Protein AF-U3TX45-F1 (afdb_monomer)

pLDDT: mean 77.49, std 10.11, range [39.06, 85.69]

Nearest PDB structures (foldseek):
  8wt7-assembly1_C  TM=8.759E-01  e=3.994E-04  Escherichia coli
  8wt9-assembly1_D  TM=8.725E-01  e=3.727E-04  Escherichia coli
  8wt6-assembly1_D  TM=7.902E-01  e=3.172E-03  Escherichia coli

Mean predicted aligned error: 7.41 Å

Sequence (69 aa):
MEATGAYSEPLATFLHDEGYDVSVENPARIRRFGQAELSRNKTDKDDARMIARYCKLHGPIAVAAGAAE

Structure (mmCIF, N/CA/C/O backbone):
data_AF-U3TX45-F1
#
_entry.id   AF-U3TX45-F1
#
loop_
_atom_site.group_PDB
_atom_site.id
_atom_site.type_symbol
_atom_site.label_atom_id
_atom_site.label_alt_id
_atom_site.label_comp_id
_atom_site.label_asym_id
_atom_site.label_entity_id
_atom_site.label_seq_id
_atom_site.pdbx_PDB_ins_code
_atom_site.Cartn_x
_atom_site.Cartn_y
_atom_site.Cartn_z
_atom_site.occupancy
_atom_site.B_iso_or_equiv
_atom_site.auth_seq_id
_atom_site.auth_comp_id
_atom_site.auth_asym_id
_atom_site.auth_atom_id
_atom_site.pdbx_PDB_model_num
ATOM 1 N N . MET A 1 1 ? -2.366 -1.136 0.079 1.00 77.94 1 MET A N 1
ATOM 2 C CA . MET A 1 1 ? -1.401 -0.058 0.401 1.00 77.94 1 MET A CA 1
ATOM 3 C C . MET A 1 1 ? -0.038 -0.675 0.657 1.00 77.94 1 MET A C 1
ATOM 5 O O . MET A 1 1 ? 0.013 -1.849 0.998 1.00 77.94 1 MET A O 1
ATOM 9 N N . GLU A 1 2 ? 1.054 0.062 0.464 1.00 78.06 2 GLU A N 1
ATOM 10 C CA . GLU A 1 2 ? 2.381 -0.423 0.861 1.00 78.06 2 GLU A CA 1
ATOM 11 C C . GLU A 1 2 ? 2.679 -0.096 2.329 1.00 78.06 2 GLU A C 1
ATOM 13 O O . GLU A 1 2 ? 2.091 0.827 2.895 1.00 78.06 2 GLU A O 1
ATOM 18 N N . ALA A 1 3 ? 3.567 -0.864 2.959 1.00 79.56 3 ALA A N 1
ATOM 19 C CA . ALA A 1 3 ? 3.990 -0.595 4.326 1.00 79.56 3 ALA A CA 1
ATOM 20 C C . ALA A 1 3 ? 4.900 0.645 4.382 1.00 79.56 3 ALA A C 1
ATOM 22 O O . ALA A 1 3 ? 6.112 0.560 4.171 1.00 79.56 3 ALA A O 1
ATOM 23 N N . THR A 1 4 ? 4.320 1.800 4.699 1.00 76.81 4 THR A N 1
ATOM 24 C CA . THR A 1 4 ? 5.019 3.081 4.883 1.00 76.81 4 THR A CA 1
ATOM 25 C C . THR A 1 4 ? 5.550 3.247 6.319 1.00 76.81 4 THR A C 1
ATOM 27 O O . THR A 1 4 ? 5.314 4.254 6.990 1.00 76.81 4 THR A O 1
ATOM 30 N N . GLY A 1 5 ? 6.261 2.236 6.829 1.00 76.12 5 GLY A N 1
ATOM 31 C CA . GLY A 1 5 ? 6.897 2.260 8.154 1.00 76.12 5 GLY A CA 1
ATOM 32 C C . GLY A 1 5 ? 5.912 2.371 9.328 1.00 76.12 5 GLY A C 1
ATOM 33 O O . GLY A 1 5 ? 4.899 1.678 9.371 1.00 76.12 5 GLY A O 1
ATOM 34 N N . ALA A 1 6 ? 6.200 3.242 10.300 1.00 78.88 6 ALA A N 1
ATOM 35 C CA . ALA A 1 6 ? 5.401 3.381 11.528 1.00 78.88 6 ALA A CA 1
ATOM 36 C C . ALA A 1 6 ? 3.956 3.872 11.296 1.00 78.88 6 ALA A C 1
ATOM 38 O O . ALA A 1 6 ? 3.122 3.768 12.189 1.00 78.88 6 ALA A O 1
ATOM 39 N N . TYR A 1 7 ? 3.651 4.400 10.106 1.00 77.94 7 TYR A N 1
ATOM 40 C CA . TYR A 1 7 ? 2.322 4.912 9.766 1.00 77.94 7 TYR A CA 1
ATOM 41 C C . TYR A 1 7 ? 1.411 3.868 9.116 1.00 77.94 7 TYR A C 1
ATOM 43 O O . TYR A 1 7 ? 0.199 4.066 9.083 1.00 77.94 7 TYR A O 1
ATOM 51 N N . SER A 1 8 ? 1.960 2.759 8.607 1.00 80.06 8 SER A N 1
ATOM 52 C CA . SER A 1 8 ? 1.152 1.742 7.916 1.00 80.06 8 SER A CA 1
ATOM 53 C C . SER A 1 8 ? 0.165 1.043 8.842 1.00 80.06 8 SER A C 1
ATOM 55 O O . SER A 1 8 ? -0.974 0.828 8.453 1.00 80.06 8 SE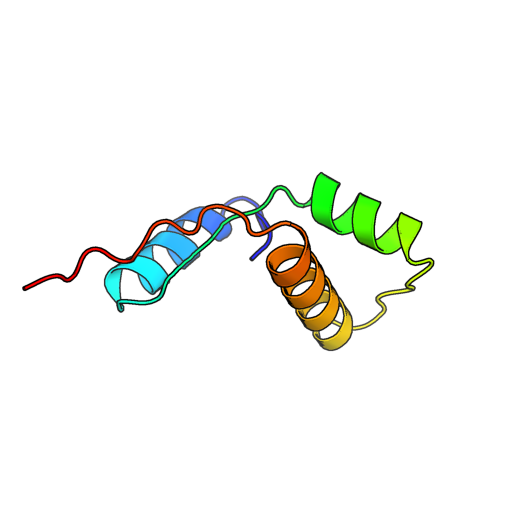R A O 1
ATOM 57 N N . GLU A 1 9 ? 0.602 0.698 10.050 1.00 80.81 9 GLU A N 1
ATOM 58 C CA . GLU A 1 9 ? -0.209 -0.013 11.041 1.00 80.81 9 GLU A CA 1
ATOM 59 C C . GLU A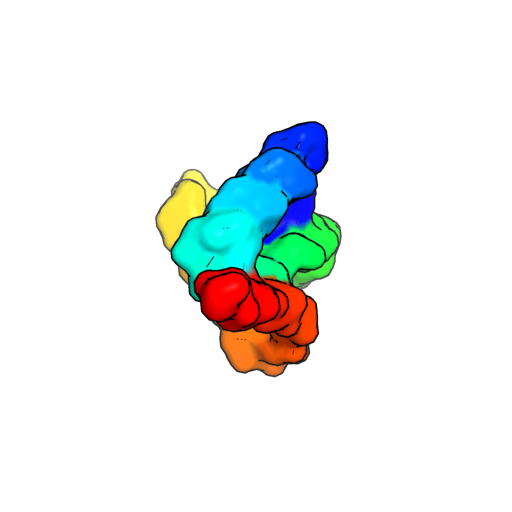 1 9 ? -1.408 0.816 11.527 1.00 80.81 9 GLU A C 1
ATOM 61 O O . GLU A 1 9 ? -2.536 0.365 11.340 1.00 80.81 9 GLU A O 1
ATOM 66 N N . PRO A 1 10 ? -1.234 2.048 12.052 1.00 83.38 10 PRO A N 1
ATOM 67 C CA . PRO A 1 10 ? -2.369 2.844 12.518 1.00 83.38 10 PRO A CA 1
ATOM 68 C C . PRO A 1 10 ? -3.333 3.224 11.388 1.00 83.38 10 PRO A C 1
ATOM 70 O O . PRO A 1 10 ? -4.538 3.276 11.615 1.00 83.38 10 PRO A O 1
ATOM 73 N N . LEU A 1 11 ? -2.832 3.451 10.167 1.00 83.06 11 LEU A N 1
ATOM 74 C CA . LEU A 1 11 ? -3.684 3.730 9.010 1.00 83.06 11 LEU A CA 1
ATOM 75 C C . LEU A 1 11 ? -4.481 2.494 8.575 1.00 83.06 11 LEU A C 1
ATOM 77 O O . LEU A 1 11 ? -5.657 2.617 8.246 1.00 83.06 11 LEU A O 1
ATOM 81 N N . ALA A 1 12 ? -3.856 1.314 8.578 1.00 83.56 12 ALA A N 1
ATOM 82 C CA . ALA A 1 12 ? -4.542 0.073 8.248 1.00 83.56 12 ALA A CA 1
ATOM 83 C C . ALA A 1 12 ? -5.620 -0.261 9.282 1.00 83.56 12 ALA A C 1
ATOM 85 O O . ALA A 1 12 ? -6.726 -0.613 8.891 1.00 83.56 12 ALA A O 1
ATOM 86 N N . THR A 1 13 ? -5.329 -0.075 10.572 1.00 84.31 13 THR A N 1
ATOM 87 C CA . THR A 1 13 ? -6.315 -0.251 11.645 1.00 84.31 13 THR A CA 1
ATOM 88 C C . THR A 1 13 ? -7.471 0.733 11.510 1.00 84.31 13 THR A C 1
ATOM 90 O O . THR A 1 13 ? -8.616 0.315 11.587 1.00 84.31 13 THR A O 1
ATOM 93 N N . PHE A 1 14 ? -7.197 2.016 11.254 1.00 85.12 14 PHE A N 1
ATOM 94 C CA . PHE A 1 14 ? -8.248 3.020 11.065 1.00 85.12 14 PHE A CA 1
ATOM 95 C C . PHE A 1 14 ? -9.165 2.692 9.878 1.00 85.12 14 PHE A C 1
ATOM 97 O O . PHE A 1 14 ? -10.381 2.768 9.987 1.00 85.12 14 PHE A O 1
ATOM 104 N N . LEU A 1 15 ? -8.586 2.298 8.742 1.00 83.44 15 LEU A N 1
ATOM 105 C CA . LEU A 1 15 ? -9.359 1.924 7.558 1.00 83.44 15 LEU A CA 1
ATOM 106 C C . LEU A 1 15 ? -10.156 0.628 7.774 1.00 83.44 15 LEU A C 1
ATOM 108 O O . LEU A 1 15 ? -11.277 0.522 7.284 1.00 83.44 15 LEU A O 1
ATOM 112 N N . HIS A 1 16 ? -9.590 -0.334 8.507 1.00 83.94 16 HIS A N 1
ATOM 113 C CA . HIS A 1 16 ? -10.270 -1.580 8.865 1.00 83.94 16 HIS A CA 1
ATOM 114 C C . HIS A 1 16 ? -11.456 -1.326 9.806 1.00 83.94 16 HIS A C 1
ATOM 116 O O . HIS A 1 16 ? -12.531 -1.869 9.569 1.00 83.94 16 HIS A O 1
ATOM 122 N N . ASP A 1 17 ? -11.290 -0.444 10.796 1.00 83.62 17 ASP A N 1
ATOM 123 C CA . ASP A 1 17 ? -12.348 -0.010 11.723 1.00 83.62 17 ASP A CA 1
ATOM 124 C C . ASP A 1 17 ? -13.498 0.709 10.995 1.00 83.62 17 ASP A C 1
ATOM 126 O O . ASP A 1 17 ? -14.669 0.453 11.252 1.00 83.62 17 ASP A O 1
ATOM 130 N N . GLU A 1 18 ? -13.171 1.519 9.985 1.00 84.88 18 GLU A N 1
ATOM 131 C CA . GLU A 1 18 ? -14.144 2.198 9.116 1.00 84.88 18 GLU A CA 1
ATOM 132 C C . GLU A 1 18 ? -14.860 1.260 8.117 1.00 84.88 18 GLU A C 1
ATOM 134 O O . GLU A 1 18 ? -15.643 1.717 7.281 1.00 84.88 18 GLU A O 1
ATOM 139 N N . GLY A 1 19 ? -14.602 -0.051 8.158 1.00 82.94 19 GLY A N 1
ATOM 140 C CA . GLY A 1 19 ? -15.268 -1.020 7.285 1.00 82.94 19 GLY A CA 1
ATOM 141 C C . GLY A 1 19 ? -14.612 -1.195 5.912 1.00 82.94 19 GLY A C 1
ATOM 142 O O . GLY A 1 19 ? -15.185 -1.852 5.038 1.00 82.94 19 GLY A O 1
ATOM 143 N N . TYR A 1 20 ? -13.425 -0.622 5.686 1.00 81.44 20 TYR A N 1
ATOM 144 C CA . TYR A 1 20 ? -12.695 -0.805 4.436 1.00 81.44 20 TYR A CA 1
ATOM 145 C C . TYR A 1 20 ? -11.818 -2.050 4.480 1.00 81.44 20 TYR A C 1
ATOM 147 O O . TYR A 1 20 ? -11.106 -2.332 5.438 1.00 81.44 20 TYR A O 1
ATOM 155 N N . ASP A 1 21 ? -11.818 -2.766 3.366 1.00 80.56 21 ASP A N 1
ATOM 156 C CA . ASP A 1 21 ? -10.927 -3.887 3.129 1.00 80.56 21 ASP A CA 1
ATOM 157 C C . ASP A 1 21 ? -9.499 -3.371 2.879 1.00 80.56 21 ASP A C 1
ATOM 159 O O . ASP A 1 21 ? -9.232 -2.649 1.909 1.00 80.56 21 ASP A O 1
ATOM 163 N N . VAL A 1 22 ? -8.576 -3.691 3.791 1.00 81.19 22 VAL A N 1
ATOM 164 C CA . VAL A 1 22 ? -7.199 -3.182 3.753 1.00 81.19 22 VAL A CA 1
ATOM 165 C C . VAL A 1 22 ? -6.214 -4.328 3.609 1.00 81.19 22 VAL A C 1
ATOM 167 O O . VAL A 1 22 ? -6.235 -5.308 4.350 1.00 81.19 22 VAL A O 1
ATOM 170 N N . SER A 1 23 ? -5.283 -4.163 2.670 1.00 80.81 23 SER A N 1
ATOM 171 C CA . SER A 1 23 ? -4.124 -5.040 2.515 1.00 80.81 23 SER A CA 1
ATOM 172 C C . SER A 1 23 ? -2.850 -4.216 2.617 1.00 80.81 23 SER A C 1
ATOM 174 O O . SER A 1 23 ? -2.659 -3.267 1.842 1.00 80.81 23 SER A O 1
ATOM 176 N N . VAL A 1 24 ? -1.978 -4.580 3.557 1.00 82.25 24 VAL A N 1
ATOM 177 C CA . VAL A 1 24 ? -0.657 -3.967 3.734 1.00 82.25 24 VAL A CA 1
ATOM 178 C C . VAL A 1 24 ? 0.387 -4.849 3.061 1.00 82.25 24 VAL A C 1
ATOM 180 O O . VAL A 1 24 ? 0.714 -5.931 3.536 1.00 82.25 24 VAL A O 1
ATOM 183 N N . GLU A 1 25 ? 0.919 -4.368 1.944 1.00 84.50 25 GLU A N 1
ATOM 184 C CA . GLU A 1 25 ? 1.896 -5.086 1.135 1.00 84.50 25 GLU A CA 1
ATOM 185 C C . GLU A 1 25 ? 3.320 -4.598 1.405 1.00 84.50 25 GLU A C 1
ATOM 187 O O . GLU A 1 25 ? 3.569 -3.431 1.711 1.00 84.50 25 GLU A O 1
ATOM 192 N N . ASN A 1 26 ? 4.293 -5.495 1.252 1.00 83.81 26 ASN A N 1
ATOM 193 C CA . ASN A 1 26 ? 5.695 -5.151 1.458 1.00 83.81 26 ASN A CA 1
ATOM 194 C C . ASN A 1 26 ? 6.172 -4.150 0.376 1.00 83.81 26 ASN A C 1
ATOM 196 O O . ASN A 1 26 ? 6.125 -4.486 -0.814 1.00 83.81 26 ASN A O 1
ATOM 200 N N . PRO A 1 27 ? 6.710 -2.971 0.746 1.00 80.62 27 PRO A N 1
ATOM 201 C CA . PRO A 1 27 ? 7.157 -1.949 -0.206 1.00 80.62 27 PRO A CA 1
ATOM 202 C C . PRO A 1 27 ? 8.258 -2.457 -1.147 1.00 80.62 27 PRO A C 1
ATOM 204 O O . PRO A 1 27 ? 8.332 -2.060 -2.308 1.00 80.62 27 PRO A O 1
ATOM 207 N N . ALA A 1 28 ? 9.085 -3.416 -0.710 1.00 83.75 28 ALA A N 1
ATOM 208 C CA . ALA A 1 28 ? 10.084 -4.041 -1.574 1.00 83.75 28 ALA A CA 1
ATOM 209 C C . ALA A 1 28 ? 9.452 -4.833 -2.735 1.00 83.75 28 ALA A C 1
ATOM 211 O O . ALA A 1 28 ? 10.043 -4.907 -3.815 1.00 83.75 28 ALA A O 1
ATOM 212 N N . ARG A 1 29 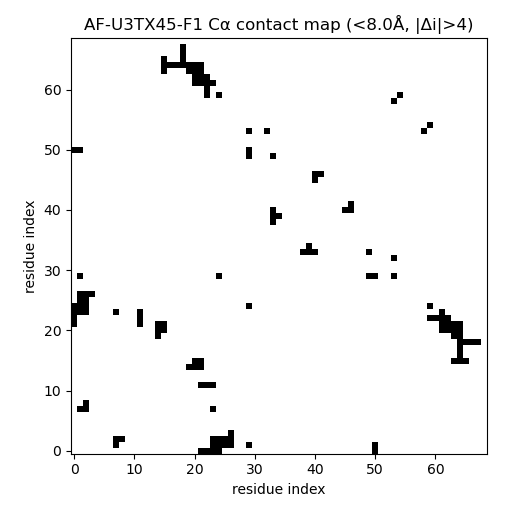? 8.257 -5.413 -2.540 1.00 84.38 29 ARG A N 1
ATOM 213 C CA . ARG A 1 29 ? 7.521 -6.128 -3.596 1.00 84.38 29 ARG A CA 1
ATOM 214 C C . ARG A 1 29 ? 6.936 -5.159 -4.612 1.00 84.38 29 ARG A C 1
ATOM 216 O O . ARG A 1 29 ? 7.169 -5.344 -5.803 1.00 84.38 29 ARG A O 1
ATOM 223 N N . ILE A 1 30 ? 6.280 -4.100 -4.139 1.00 83.69 30 ILE A N 1
ATOM 224 C CA . ILE A 1 30 ? 5.748 -3.019 -4.984 1.00 83.69 30 ILE A CA 1
ATOM 225 C C . ILE A 1 30 ? 6.871 -2.406 -5.829 1.00 83.69 30 ILE A C 1
ATOM 227 O O . ILE A 1 30 ? 6.762 -2.304 -7.049 1.00 83.69 30 ILE A O 1
ATOM 231 N N . ARG A 1 31 ? 8.014 -2.102 -5.206 1.00 82.56 31 ARG A N 1
ATOM 232 C CA . ARG A 1 31 ? 9.170 -1.513 -5.890 1.00 82.56 31 ARG A CA 1
ATOM 233 C C . ARG A 1 31 ? 9.805 -2.449 -6.921 1.00 82.56 31 ARG A C 1
ATOM 235 O O . ARG A 1 31 ? 10.222 -1.986 -7.980 1.00 82.56 31 ARG A O 1
ATOM 242 N N . ARG A 1 32 ? 9.860 -3.761 -6.654 1.00 85.31 32 ARG A N 1
ATOM 243 C CA . ARG A 1 32 ? 10.291 -4.762 -7.648 1.00 85.31 32 ARG A CA 1
ATOM 244 C C . ARG A 1 32 ? 9.305 -4.886 -8.806 1.00 85.31 32 ARG A C 1
ATOM 246 O O . ARG A 1 32 ? 9.744 -4.991 -9.946 1.00 85.31 32 ARG A O 1
ATOM 253 N N . PHE A 1 33 ? 8.005 -4.843 -8.526 1.00 85.69 33 PHE A N 1
ATOM 254 C CA . PHE A 1 33 ? 6.967 -4.853 -9.554 1.00 85.69 33 PHE A CA 1
ATOM 255 C C . PHE A 1 33 ? 7.089 -3.630 -10.472 1.00 85.69 33 PHE A C 1
ATOM 257 O O . PHE A 1 33 ? 7.093 -3.773 -11.690 1.00 85.69 33 PHE A O 1
ATOM 264 N N . GLY A 1 34 ? 7.320 -2.444 -9.906 1.00 83.62 34 GLY A N 1
ATOM 265 C CA . GLY A 1 34 ? 7.532 -1.240 -10.704 1.00 83.62 34 GLY A CA 1
ATOM 266 C C . GLY A 1 34 ? 8.784 -1.251 -11.566 1.00 83.62 34 GLY A C 1
ATOM 267 O O . GLY A 1 34 ? 8.752 -0.796 -12.708 1.00 83.62 34 GLY A O 1
ATOM 268 N N . GLN A 1 35 ? 9.869 -1.837 -11.057 1.00 83.44 35 GLN A N 1
ATOM 269 C CA . GLN A 1 35 ? 11.074 -2.070 -11.853 1.00 83.44 35 GLN A CA 1
ATOM 270 C C . GLN A 1 35 ? 10.826 -3.057 -13.000 1.00 83.44 35 GLN A C 1
ATOM 272 O O . GLN A 1 35 ? 11.331 -2.831 -14.097 1.00 83.44 35 GLN A O 1
AT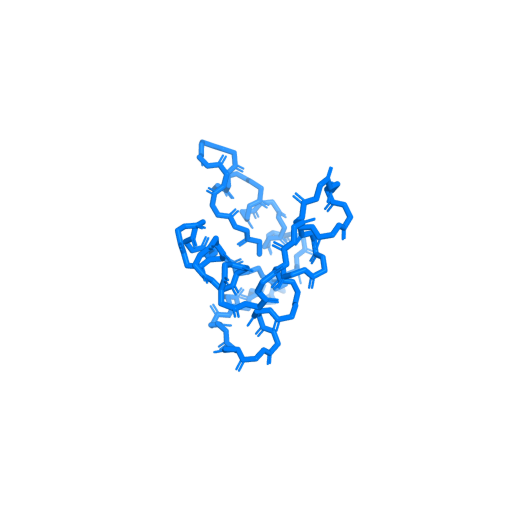OM 277 N N . ALA A 1 36 ? 10.047 -4.120 -12.768 1.00 83.69 36 ALA A N 1
ATOM 278 C CA . ALA A 1 36 ? 9.692 -5.098 -13.797 1.00 83.69 36 ALA A CA 1
ATOM 279 C C . ALA A 1 36 ? 8.827 -4.483 -14.911 1.00 83.69 36 ALA A C 1
ATOM 281 O O . ALA A 1 36 ? 9.045 -4.774 -16.083 1.00 83.69 36 ALA A O 1
ATOM 282 N N . GLU A 1 37 ? 7.922 -3.569 -14.558 1.00 81.69 37 GLU A N 1
ATOM 283 C CA . GLU A 1 37 ? 7.096 -2.811 -15.508 1.00 81.69 37 GLU A CA 1
ATOM 284 C C . GLU A 1 37 ? 7.866 -1.669 -16.209 1.00 81.69 37 GLU A C 1
ATOM 286 O O . GLU A 1 37 ? 7.271 -0.916 -16.980 1.00 81.69 37 GLU A O 1
ATOM 291 N N . LEU A 1 38 ? 9.173 -1.495 -15.935 1.00 77.19 38 LEU A N 1
ATOM 292 C CA . LEU A 1 38 ? 9.992 -0.357 -16.397 1.00 77.19 38 LEU A CA 1
ATOM 293 C C . LEU A 1 38 ? 9.362 1.010 -16.066 1.00 77.19 38 LEU A C 1
ATOM 295 O O . LEU A 1 38 ? 9.661 2.028 -16.699 1.00 77.19 38 LEU A O 1
ATOM 299 N N . SER A 1 39 ? 8.493 1.041 -15.058 1.00 71.94 39 SER A N 1
ATOM 300 C CA . SER A 1 39 ? 7.701 2.211 -14.726 1.00 71.94 39 SER A CA 1
ATOM 301 C C . SER A 1 39 ? 8.534 3.154 -13.867 1.00 71.94 39 SER A C 1
ATOM 303 O O . SER A 1 39 ? 9.091 2.784 -12.831 1.00 71.94 39 SER A O 1
ATOM 305 N N . ARG A 1 40 ? 8.666 4.398 -14.329 1.00 68.12 40 ARG A N 1
ATOM 306 C CA . ARG A 1 40 ? 9.304 5.479 -13.574 1.00 68.12 40 ARG A CA 1
ATOM 307 C C . ARG A 1 40 ? 8.226 6.272 -12.862 1.00 68.12 40 ARG A C 1
ATOM 309 O O . ARG A 1 40 ? 7.812 7.333 -13.325 1.00 68.12 40 ARG A O 1
ATOM 316 N N . ASN A 1 41 ? 7.821 5.753 -11.717 1.00 67.56 41 ASN A N 1
ATOM 317 C CA . ASN A 1 41 ? 6.870 6.402 -10.837 1.00 67.56 41 ASN A CA 1
ATOM 318 C C . ASN A 1 41 ? 7.530 7.651 -10.254 1.00 67.56 41 ASN A C 1
ATOM 320 O O . ASN A 1 41 ? 8.415 7.586 -9.405 1.00 67.56 41 ASN A O 1
ATOM 324 N N . LYS A 1 42 ? 7.191 8.802 -10.836 1.00 67.81 42 LYS A N 1
ATOM 325 C CA . LYS A 1 42 ? 7.768 10.107 -10.479 1.00 67.81 42 LYS A CA 1
ATOM 326 C C . LYS A 1 42 ? 6.803 10.958 -9.652 1.00 67.81 42 LYS A C 1
ATOM 328 O O . LYS A 1 42 ? 7.151 12.061 -9.247 1.00 67.81 42 LYS A O 1
ATOM 333 N N . THR A 1 43 ? 5.586 10.465 -9.448 1.00 78.88 43 THR A N 1
ATOM 334 C CA . THR A 1 43 ? 4.504 11.175 -8.766 1.00 78.88 43 THR A CA 1
ATOM 335 C C . THR A 1 43 ? 3.703 10.192 -7.931 1.00 78.88 43 THR A C 1
ATOM 337 O O . THR A 1 43 ? 3.415 9.103 -8.427 1.00 78.88 43 THR A O 1
ATOM 340 N N . ASP A 1 44 ? 3.206 10.627 -6.773 1.00 79.50 44 ASP A N 1
ATOM 341 C CA . ASP A 1 44 ? 2.379 9.815 -5.868 1.00 79.50 44 ASP A CA 1
ATOM 342 C C . ASP A 1 44 ? 1.145 9.202 -6.554 1.00 79.50 44 ASP A C 1
ATOM 344 O O . ASP A 1 44 ? 0.692 8.113 -6.211 1.00 79.50 44 ASP A O 1
ATOM 348 N N . LYS A 1 45 ? 0.605 9.874 -7.583 1.00 80.00 45 LYS A N 1
ATOM 349 C CA . LYS A 1 45 ? -0.505 9.348 -8.398 1.00 80.00 45 LYS A CA 1
ATOM 350 C C . LYS A 1 45 ? -0.124 8.098 -9.189 1.00 80.00 45 LYS A C 1
ATOM 352 O O . LYS A 1 45 ? -0.972 7.236 -9.416 1.00 80.00 45 LYS A O 1
ATOM 357 N N . ASP A 1 46 ? 1.113 8.034 -9.659 1.00 82.19 46 ASP A N 1
ATOM 358 C CA . ASP A 1 46 ? 1.619 6.905 -10.432 1.00 82.19 46 ASP A CA 1
ATOM 359 C C . ASP A 1 46 ? 1.926 5.724 -9.503 1.00 82.19 46 ASP A C 1
ATOM 361 O O . ASP A 1 46 ? 1.519 4.599 -9.792 1.00 82.19 46 ASP A O 1
ATOM 365 N N . ASP A 1 47 ? 2.516 5.993 -8.330 1.00 78.56 47 ASP A N 1
ATOM 366 C CA . ASP A 1 47 ? 2.684 5.014 -7.245 1.00 78.56 47 ASP A CA 1
ATOM 367 C C . ASP A 1 47 ? 1.346 4.409 -6.809 1.00 78.56 47 ASP A C 1
ATOM 369 O O . ASP A 1 47 ? 1.193 3.187 -6.813 1.00 78.56 47 ASP A O 1
ATOM 373 N N . ALA A 1 48 ? 0.317 5.229 -6.574 1.00 82.00 48 ALA A N 1
ATOM 374 C CA . ALA A 1 48 ? -1.015 4.728 -6.237 1.00 82.00 48 ALA A CA 1
ATOM 375 C C . ALA A 1 48 ? -1.601 3.809 -7.329 1.00 82.00 48 ALA A C 1
ATOM 377 O O . ALA A 1 48 ? -2.180 2.761 -7.027 1.00 82.00 48 ALA A O 1
ATOM 378 N N . ARG A 1 49 ? -1.425 4.160 -8.613 1.00 84.69 49 ARG A N 1
ATOM 379 C CA . ARG A 1 49 ? -1.870 3.323 -9.743 1.00 84.69 49 ARG A CA 1
ATOM 380 C C . ARG A 1 49 ? -1.106 2.009 -9.826 1.00 84.69 49 ARG A C 1
ATOM 382 O O . ARG A 1 49 ? -1.710 0.980 -10.133 1.00 84.69 49 ARG A O 1
ATOM 389 N N . MET A 1 50 ? 0.195 2.034 -9.560 1.00 84.06 50 MET A N 1
ATOM 390 C CA . MET A 1 50 ? 1.026 0.837 -9.531 1.00 84.06 50 MET A CA 1
ATOM 391 C C . MET A 1 50 ? 0.615 -0.102 -8.404 1.00 84.06 50 MET A C 1
ATOM 393 O O . MET A 1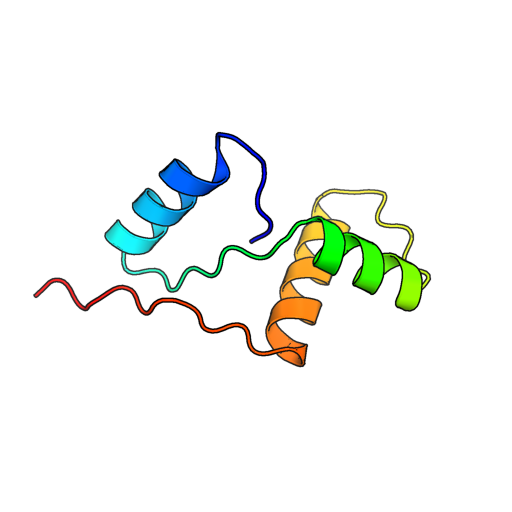 50 ? 0.414 -1.286 -8.657 1.00 84.06 50 MET A O 1
ATOM 397 N N . ILE A 1 51 ? 0.433 0.422 -7.191 1.00 83.00 51 ILE A N 1
ATOM 398 C CA . ILE A 1 51 ? -0.016 -0.360 -6.037 1.00 83.00 51 ILE A CA 1
ATOM 399 C C . ILE A 1 51 ? -1.380 -0.990 -6.334 1.00 83.00 51 ILE A C 1
ATOM 401 O O . ILE A 1 51 ? -1.560 -2.186 -6.123 1.00 83.00 51 ILE A O 1
ATOM 405 N N . ALA A 1 52 ? -2.321 -0.228 -6.900 1.00 83.38 52 ALA A N 1
ATOM 406 C CA . ALA A 1 52 ? -3.631 -0.750 -7.284 1.00 83.38 52 ALA A CA 1
ATOM 407 C C . ALA A 1 52 ? -3.538 -1.858 -8.350 1.00 83.38 52 ALA A C 1
ATOM 409 O O . ALA A 1 52 ? -4.224 -2.877 -8.247 1.00 83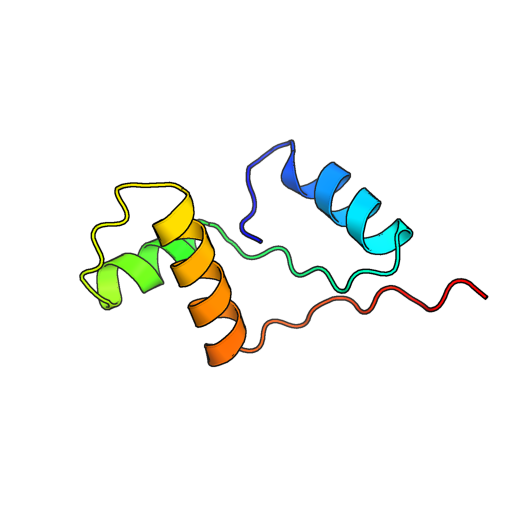.38 52 ALA A O 1
ATOM 410 N N . ARG A 1 53 ? -2.673 -1.695 -9.363 1.00 85.06 53 ARG A N 1
ATOM 411 C CA . ARG A 1 53 ? -2.409 -2.733 -10.374 1.00 85.06 53 ARG A CA 1
ATOM 412 C C . ARG A 1 53 ? -1.798 -3.986 -9.761 1.00 85.06 53 ARG A C 1
ATOM 414 O O . ARG A 1 53 ? -2.275 -5.076 -10.058 1.00 85.06 53 ARG A O 1
ATOM 421 N N . TYR A 1 54 ? -0.789 -3.831 -8.909 1.00 85.62 54 TYR A N 1
ATOM 422 C CA . TYR A 1 54 ? -0.162 -4.940 -8.202 1.00 85.62 54 TYR A CA 1
ATOM 423 C C . TYR A 1 54 ? -1.198 -5.696 -7.361 1.00 85.62 54 TYR A C 1
ATOM 425 O O . TYR A 1 54 ? -1.319 -6.909 -7.505 1.00 85.62 54 TYR A O 1
ATOM 433 N N . CYS A 1 55 ? -2.016 -4.991 -6.568 1.00 82.69 55 CYS A N 1
ATOM 434 C CA . CYS A 1 55 ? -3.080 -5.619 -5.785 1.00 82.69 55 CYS A CA 1
ATOM 435 C C . CYS A 1 55 ? -4.088 -6.357 -6.677 1.00 82.69 55 CYS A C 1
ATOM 437 O O . CYS A 1 55 ? -4.472 -7.479 -6.372 1.00 82.69 55 CYS A O 1
ATOM 439 N N . LYS A 1 56 ? -4.478 -5.778 -7.818 1.00 81.69 56 LYS A N 1
ATOM 440 C CA . LYS A 1 56 ? -5.400 -6.432 -8.757 1.00 81.69 56 LYS A CA 1
ATOM 441 C C . LYS A 1 56 ? -4.808 -7.691 -9.400 1.00 81.69 56 LYS A C 1
ATOM 443 O O . LYS A 1 56 ? -5.546 -8.633 -9.666 1.00 81.69 56 LYS A O 1
ATOM 448 N N . LEU A 1 57 ? -3.506 -7.693 -9.685 1.00 83.75 57 LEU A N 1
ATOM 449 C CA . LEU A 1 57 ? -2.833 -8.791 -10.381 1.00 83.75 57 LEU A CA 1
ATOM 450 C C . LEU A 1 57 ? -2.461 -9.940 -9.437 1.00 83.75 57 LEU A C 1
ATOM 452 O O . LEU A 1 57 ? -2.560 -11.103 -9.813 1.00 83.75 57 LEU A O 1
ATOM 456 N N . HIS A 1 58 ? -2.025 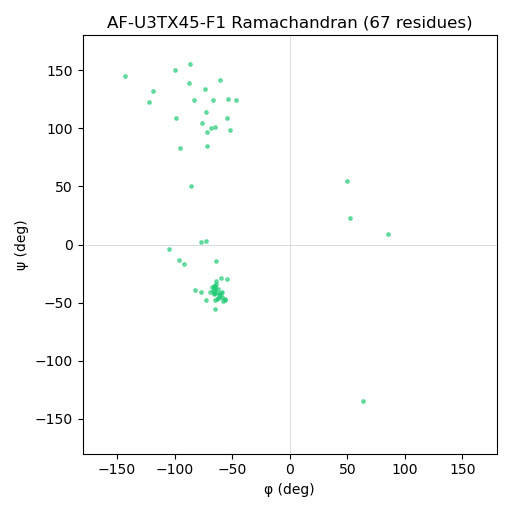-9.607 -8.222 1.00 80.25 58 HIS A N 1
ATOM 457 C CA . HIS A 1 58 ? -1.541 -10.575 -7.241 1.00 80.25 58 HIS A CA 1
ATOM 458 C C . HIS A 1 58 ? -2.602 -11.000 -6.226 1.00 80.25 58 HIS A C 1
ATOM 460 O O . HIS A 1 58 ? -2.378 -11.987 -5.532 1.00 80.25 58 HIS A O 1
ATOM 466 N N . GLY A 1 59 ? -3.731 -10.285 -6.149 1.00 71.75 59 GLY A N 1
ATOM 467 C CA . GLY A 1 59 ? -4.843 -10.593 -5.251 1.00 71.75 59 GLY A CA 1
ATOM 468 C C . GLY A 1 59 ? -4.386 -10.822 -3.811 1.00 71.75 59 GLY A C 1
ATOM 469 O O . GLY A 1 59 ? -4.639 -11.906 -3.283 1.00 71.75 59 GLY A O 1
ATOM 470 N N . PRO A 1 60 ? -3.651 -9.876 -3.192 1.00 69.12 60 PRO A N 1
ATOM 471 C CA . PRO A 1 60 ? -3.228 -10.059 -1.818 1.00 69.12 60 PRO A CA 1
ATOM 472 C C . PRO A 1 60 ? -4.468 -10.198 -0.936 1.00 69.12 60 PRO A C 1
ATOM 474 O O . PRO A 1 60 ? -5.494 -9.561 -1.188 1.00 69.12 60 PRO A O 1
ATOM 477 N N . ILE A 1 61 ? -4.374 -11.087 0.054 1.00 66.50 61 ILE A N 1
ATOM 478 C CA . ILE A 1 61 ? -5.456 -11.334 1.003 1.00 66.50 61 ILE A CA 1
ATOM 479 C C . ILE A 1 61 ? -5.638 -10.050 1.791 1.00 66.50 61 ILE A C 1
ATOM 481 O O . ILE A 1 61 ? -4.869 -9.749 2.703 1.00 66.50 61 ILE A O 1
ATOM 485 N N . ALA A 1 62 ? -6.650 -9.294 1.411 1.00 69.06 62 ALA A N 1
ATOM 486 C CA . ALA A 1 62 ? -7.111 -8.216 2.233 1.00 69.06 62 ALA A CA 1
ATOM 487 C C . ALA A 1 62 ? -7.864 -8.824 3.412 1.00 69.06 62 ALA A C 1
ATOM 489 O O . ALA A 1 62 ? -8.613 -9.802 3.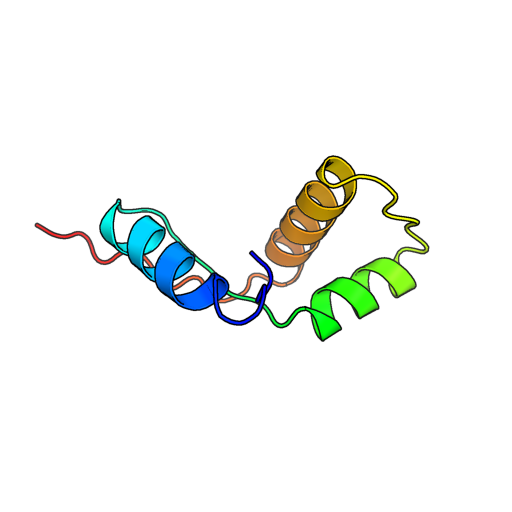284 1.00 69.06 62 ALA A O 1
ATOM 490 N N . VAL A 1 63 ? -7.554 -8.310 4.595 1.00 63.88 63 VAL A N 1
ATOM 491 C CA . VAL A 1 63 ? -8.273 -8.723 5.785 1.00 63.88 63 VAL A CA 1
ATOM 492 C C . VAL A 1 63 ? -9.594 -7.991 5.695 1.00 63.88 63 VAL A C 1
ATOM 494 O O . VAL A 1 63 ? -9.629 -6.778 5.908 1.00 63.88 63 VAL A O 1
ATOM 497 N N . ALA A 1 64 ? -10.646 -8.734 5.342 1.00 59.06 64 ALA A N 1
ATOM 498 C CA . ALA A 1 64 ? -11.997 -8.205 5.327 1.00 59.06 64 ALA A CA 1
ATOM 499 C C . ALA A 1 64 ? -12.211 -7.446 6.635 1.00 59.06 64 ALA A C 1
ATOM 501 O O . ALA A 1 64 ? -11.973 -7.995 7.721 1.00 59.06 64 ALA A O 1
ATOM 502 N N . ALA A 1 65 ? -12.602 -6.176 6.525 1.00 59.59 65 ALA A N 1
ATOM 503 C CA . ALA A 1 65 ? -13.167 -5.477 7.659 1.00 59.59 65 ALA A CA 1
ATOM 504 C C . ALA A 1 65 ? -14.319 -6.345 8.142 1.00 59.59 65 ALA A C 1
ATOM 506 O O . ALA A 1 65 ? -15.294 -6.563 7.418 1.00 59.59 65 ALA A O 1
ATOM 507 N N . GLY A 1 66 ? -14.119 -6.974 9.303 1.00 52.19 66 GLY A N 1
ATOM 508 C CA . GLY A 1 66 ? -15.165 -7.752 9.931 1.00 52.19 66 GLY A CA 1
ATOM 509 C C . GLY A 1 66 ? -16.347 -6.813 10.034 1.00 52.19 66 GLY A C 1
ATOM 510 O O . GLY A 1 66 ? -16.178 -5.700 10.523 1.00 52.19 66 GLY A O 1
ATOM 511 N N . ALA A 1 67 ? -17.488 -7.230 9.490 1.00 47.28 67 ALA A N 1
ATOM 512 C CA . ALA A 1 67 ? -18.744 -6.541 9.688 1.00 47.28 67 ALA A CA 1
ATOM 513 C C . ALA A 1 67 ? -18.906 -6.360 11.201 1.00 47.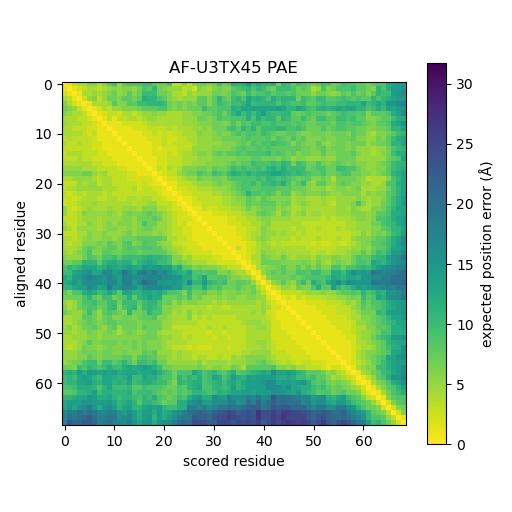28 67 ALA A C 1
ATOM 515 O O . ALA A 1 67 ? -19.209 -7.316 11.914 1.00 47.28 67 ALA A O 1
ATOM 516 N N . ALA A 1 68 ? -18.571 -5.172 11.698 1.00 43.91 68 ALA A N 1
ATOM 517 C CA . ALA A 1 68 ? -18.914 -4.760 13.037 1.00 43.91 68 ALA A CA 1
ATOM 518 C C . ALA A 1 68 ? -20.423 -4.513 12.988 1.00 43.91 68 ALA A C 1
ATOM 520 O O . ALA A 1 68 ? -20.877 -3.422 12.648 1.00 43.91 68 ALA A O 1
ATOM 521 N N . GLU A 1 69 ? -21.177 -5.597 13.172 1.00 39.06 69 GLU A N 1
ATOM 522 C CA . GLU A 1 69 ? -22.547 -5.546 13.684 1.00 39.06 69 GLU A CA 1
ATOM 523 C C . GLU A 1 69 ? -22.540 -5.090 15.148 1.00 39.06 69 GLU A C 1
ATOM 525 O O . GLU A 1 69 ? -21.640 -5.529 15.907 1.00 39.06 69 GLU A O 1
#

Foldseek 3Di:
DECPDPPNVVVLVVCLQVQHFDDYHHVVVLVVQCVVVVHDCPDVVVSVVSVVVCCVVVVGDGDGSPPPD

Secondary structure (DSSP, 8-state):
-B--GGGHHHHHHHHHHTT--B--B-HHHHHHHHHHTT----SHHHHHHHHHHHHHHH----B------

Solvent-accessible surface area (backbone atoms only — not comparable to full-atom values): 4074 Å² total; per-residue (Å²): 89,58,51,63,63,91,55,31,59,63,51,43,51,51,40,27,73,74,58,35,69,42,38,80,38,60,48,72,56,56,54,50,52,33,58,74,68,70,52,80,68,83,46,73,72,46,46,53,52,48,52,52,48,49,44,70,74,66,58,68,81,45,54,66,30,67,82,83,122

Radius of gyration: 12.94 Å; Cα contacts (8 Å, |Δi|>4): 68; chains: 1; bounding box: 34×22×30 Å